Protein AF-A0AAW9IFP1-F1 (afdb_monomer_lite)

Secondary structure (DSSP, 8-state):
-HHHHHHHHHHHHHHT-------TTSS---------S-TT-EEEE--------TT-TTHHHHHTTTT-EEEEETTEEEETTEEEES-EEEEEEE-TT-EEETTTTEEGGGT---SS-EEEEEEEETTEE-

pLDDT: mean 81.29, std 10.62, range [51.44, 94.5]

Sequence (130 aa):
MKKFLFIFVILILTMSIGCSKVSGKDTQAIKAPDNNNLKIKGVWSIEDISILDNEIENKEEIMNLKSSLISITNNKFSILNKVYSNPKYKLKVVDETYVLSYELNLKLGDVLEEESKLDLISIIDSNTIV

Organism: Clostridium perfringens (NCBI:txid1502)

Structure (mmCIF, N/CA/C/O backbone):
data_AF-A0AAW9IFP1-F1
#
_entry.id   AF-A0AAW9IFP1-F1
#
loop_
_atom_site.group_PDB
_atom_site.id
_atom_site.type_symbol
_atom_site.label_atom_id
_atom_site.label_alt_id
_atom_site.label_comp_id
_atom_site.label_asym_id
_atom_site.label_entity_id
_atom_site.label_seq_id
_atom_site.pdbx_PDB_ins_code
_atom_site.Cartn_x
_atom_site.Cartn_y
_atom_site.Cartn_z
_atom_site.occupancy
_atom_site.B_iso_or_equiv
_atom_site.auth_seq_id
_atom_site.auth_comp_id
_atom_site.auth_asym_id
_atom_site.auth_atom_id
_atom_site.pdbx_PDB_model_num
ATOM 1 N N . MET A 1 1 ? 51.637 42.696 -40.390 1.00 58.25 1 MET A N 1
ATOM 2 C CA . MET A 1 1 ? 51.266 41.324 -40.819 1.00 58.25 1 MET A CA 1
ATOM 3 C C . MET A 1 1 ? 51.000 40.374 -39.645 1.00 58.25 1 MET A C 1
ATOM 5 O O . MET A 1 1 ? 49.942 39.766 -39.636 1.00 58.25 1 MET A O 1
ATOM 9 N N . LYS A 1 2 ? 51.857 40.300 -38.606 1.00 60.91 2 LYS A N 1
ATOM 10 C CA . LYS A 1 2 ? 51.651 39.408 -37.434 1.00 60.91 2 LYS A CA 1
ATOM 11 C C . LYS A 1 2 ? 50.305 39.588 -36.696 1.00 60.91 2 LYS A C 1
ATOM 13 O O . LYS A 1 2 ? 49.707 38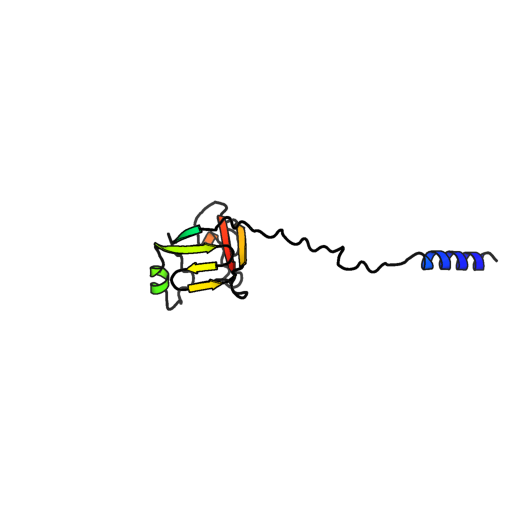.601 -36.291 1.00 60.91 2 LYS A O 1
ATOM 18 N N . LYS A 1 3 ? 49.795 40.825 -36.576 1.00 65.88 3 LYS A N 1
ATOM 19 C CA . LYS A 1 3 ? 48.489 41.118 -35.942 1.00 65.88 3 LYS A CA 1
ATOM 20 C C . LYS A 1 3 ? 47.289 40.566 -36.731 1.00 65.88 3 LYS A C 1
ATOM 22 O O . LYS A 1 3 ? 46.350 40.069 -36.128 1.00 65.88 3 LYS A O 1
ATOM 27 N N . PHE A 1 4 ? 47.349 40.600 -38.064 1.00 74.25 4 PHE A N 1
ATOM 28 C CA . PHE A 1 4 ? 46.303 40.036 -38.929 1.00 74.25 4 PHE A CA 1
ATOM 29 C C . PHE A 1 4 ? 46.296 38.508 -38.892 1.00 74.25 4 PHE A C 1
ATOM 31 O O . PHE A 1 4 ? 45.231 37.903 -38.871 1.00 74.25 4 PHE A O 1
ATOM 38 N N . LEU A 1 5 ? 47.478 37.893 -38.801 1.00 78.94 5 LEU A N 1
ATOM 39 C CA . LEU A 1 5 ? 47.605 36.446 -38.642 1.00 78.94 5 LEU A CA 1
ATOM 40 C C . LEU A 1 5 ? 46.978 35.967 -37.323 1.00 78.94 5 LEU A C 1
ATOM 42 O O . LEU A 1 5 ? 46.283 34.960 -37.302 1.00 78.94 5 LEU A O 1
ATOM 46 N N . PHE A 1 6 ? 47.142 36.737 -36.245 1.00 81.50 6 PHE A N 1
ATOM 47 C CA . PHE A 1 6 ? 46.534 36.432 -34.948 1.00 81.50 6 PHE A CA 1
ATOM 48 C C . PHE A 1 6 ? 44.998 36.501 -34.978 1.00 81.50 6 PHE A C 1
ATOM 50 O O . PHE A 1 6 ? 44.326 35.630 -34.433 1.00 81.50 6 PHE A O 1
ATOM 57 N N . ILE A 1 7 ? 44.441 37.503 -35.667 1.00 83.56 7 ILE A N 1
ATOM 58 C CA . ILE A 1 7 ? 42.988 37.648 -35.856 1.00 83.56 7 ILE A CA 1
ATOM 59 C C . ILE A 1 7 ? 42.427 36.472 -36.663 1.00 83.56 7 ILE A C 1
ATOM 61 O O . ILE A 1 7 ? 41.378 35.933 -36.318 1.00 83.56 7 ILE A O 1
ATOM 65 N N . PHE A 1 8 ? 43.145 36.037 -37.699 1.00 84.81 8 PHE A N 1
ATOM 66 C CA . PHE A 1 8 ? 42.725 34.914 -38.534 1.00 84.81 8 PHE A CA 1
ATOM 67 C C . PHE A 1 8 ? 42.702 33.589 -37.756 1.00 84.81 8 PHE A C 1
ATOM 69 O O . PHE A 1 8 ? 41.769 32.804 -37.895 1.00 84.81 8 PHE A O 1
ATOM 76 N N . VAL A 1 9 ? 43.681 33.370 -36.872 1.00 83.81 9 VAL A N 1
ATOM 77 C CA . VAL A 1 9 ? 43.731 32.186 -35.997 1.00 83.81 9 VAL A CA 1
ATOM 78 C C . VAL A 1 9 ? 42.567 32.169 -35.001 1.00 83.81 9 VAL A C 1
ATOM 80 O O . VAL A 1 9 ? 41.935 31.131 -34.822 1.00 83.81 9 VAL A O 1
ATOM 83 N N . ILE A 1 10 ? 42.236 33.313 -34.393 1.00 83.38 10 ILE A N 1
ATOM 84 C CA . ILE A 1 10 ? 41.096 33.422 -33.467 1.00 83.38 10 ILE A CA 1
ATOM 85 C C . ILE A 1 10 ? 39.774 33.129 -34.189 1.00 83.38 10 ILE A C 1
ATOM 87 O O . ILE A 1 10 ? 38.931 32.421 -33.645 1.00 83.38 10 ILE A O 1
ATOM 91 N N . LEU A 1 11 ? 39.612 33.615 -35.423 1.00 82.38 11 LEU A N 1
ATOM 92 C CA . LEU A 1 11 ? 38.407 33.392 -36.227 1.00 82.38 11 LEU A CA 1
ATOM 93 C C . LEU A 1 11 ? 38.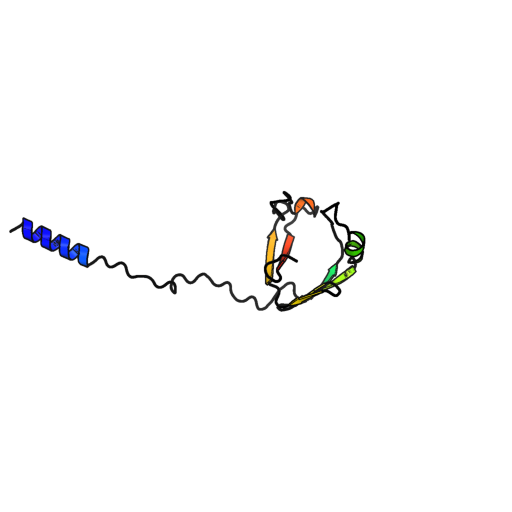188 31.903 -36.561 1.00 82.38 11 LEU A C 1
ATOM 95 O O . LEU A 1 11 ? 37.061 31.415 -36.531 1.00 82.38 11 LEU A O 1
ATOM 99 N N . ILE A 1 12 ? 39.265 31.167 -36.851 1.00 81.00 12 ILE A N 1
ATOM 100 C CA . ILE A 1 12 ? 39.196 29.725 -37.142 1.00 81.00 12 ILE A CA 1
ATOM 101 C C . ILE A 1 12 ? 38.832 28.929 -35.882 1.00 81.00 12 ILE A C 1
ATOM 103 O O . ILE A 1 12 ? 38.022 28.000 -35.938 1.00 81.00 12 ILE A O 1
ATOM 107 N N . LEU A 1 13 ? 39.398 29.306 -34.733 1.00 77.81 13 LEU A N 1
ATOM 108 C CA . LEU A 1 13 ? 39.123 28.644 -33.457 1.00 77.81 13 LEU A CA 1
ATOM 109 C C . LEU A 1 13 ? 37.663 28.819 -33.021 1.00 77.81 13 LEU A C 1
ATOM 111 O O . LEU A 1 13 ? 37.069 27.867 -32.523 1.00 77.81 13 LEU A O 1
ATOM 115 N N . THR A 1 14 ? 37.054 29.988 -33.247 1.00 75.38 14 THR A N 1
ATOM 116 C CA . THR A 1 14 ? 35.649 30.229 -32.872 1.00 75.38 14 THR A CA 1
ATOM 117 C C . THR A 1 14 ? 34.651 29.581 -33.829 1.00 75.38 14 THR A C 1
ATOM 119 O O . THR A 1 14 ? 33.605 29.126 -33.376 1.00 75.38 14 THR A O 1
ATOM 122 N N . MET A 1 15 ? 34.973 29.453 -35.123 1.00 72.50 15 MET A N 1
ATOM 123 C CA . MET A 1 15 ? 34.130 28.713 -36.077 1.00 72.50 15 MET A CA 1
ATOM 124 C C . MET A 1 15 ? 34.086 27.202 -35.814 1.00 72.50 15 MET A C 1
ATOM 126 O O . MET A 1 15 ? 33.159 26.532 -36.263 1.00 72.50 15 MET A O 1
ATOM 130 N N . SER A 1 16 ? 35.060 26.667 -35.075 1.00 66.81 16 SER A N 1
ATOM 131 C CA . SER A 1 16 ? 35.159 25.234 -34.770 1.00 66.81 16 SER A CA 1
ATOM 132 C C . SER A 1 16 ? 34.350 24.815 -33.531 1.00 66.81 16 SER A C 1
ATOM 134 O O . SER A 1 16 ? 34.216 23.623 -33.260 1.00 66.81 16 SER A O 1
ATOM 136 N N . ILE A 1 17 ? 33.796 25.768 -32.769 1.00 73.00 17 ILE A N 1
ATOM 137 C CA . ILE A 1 17 ? 32.988 25.497 -31.571 1.00 73.00 17 ILE A CA 1
ATOM 138 C C . ILE A 1 17 ? 31.511 25.480 -31.975 1.00 73.00 17 ILE A C 1
ATOM 140 O O . ILE A 1 17 ? 30.794 26.473 -31.868 1.00 73.00 17 ILE A O 1
ATOM 144 N N . GLY A 1 18 ? 31.052 24.332 -32.469 1.00 67.12 18 GLY A N 1
ATOM 145 C CA . GLY A 1 18 ? 29.637 24.066 -32.705 1.00 67.12 18 GLY A CA 1
ATOM 146 C C . GLY A 1 18 ? 29.025 23.326 -31.521 1.00 67.12 18 GLY A C 1
ATOM 147 O O . GLY A 1 18 ? 29.362 22.171 -31.278 1.00 67.12 18 GLY A O 1
ATOM 148 N N . CYS A 1 19 ? 28.103 23.958 -30.795 1.00 69.56 19 CYS A N 1
ATOM 149 C CA . CYS A 1 19 ? 27.226 23.232 -29.881 1.00 69.56 19 CYS A CA 1
ATOM 150 C C . CYS A 1 19 ? 26.143 22.548 -30.724 1.00 69.56 19 CYS A C 1
ATOM 152 O O . CYS A 1 19 ? 25.256 23.216 -31.263 1.00 69.56 19 CYS A O 1
ATOM 154 N N . SER A 1 20 ? 26.229 21.230 -30.903 1.00 71.50 20 SER A N 1
ATOM 155 C CA . SER A 1 20 ? 25.139 20.480 -31.518 1.00 71.50 20 SER A CA 1
ATOM 156 C C . SER A 1 20 ? 23.976 20.413 -30.529 1.00 71.50 20 SER A C 1
ATOM 158 O O . SER A 1 20 ? 24.140 20.076 -29.356 1.00 71.50 20 SER A O 1
ATOM 160 N N . LYS A 1 21 ? 22.767 20.751 -30.988 1.00 62.91 21 LYS A N 1
ATOM 161 C CA . LYS A 1 21 ? 21.558 20.519 -30.197 1.00 62.91 21 LYS A CA 1
ATOM 162 C C . LYS A 1 21 ? 21.368 19.009 -30.096 1.00 62.91 21 LYS A C 1
ATOM 164 O O . LYS A 1 21 ? 20.881 18.385 -31.036 1.00 62.91 21 LYS A O 1
ATOM 169 N N . VAL A 1 22 ? 21.765 18.430 -28.967 1.00 63.94 22 VAL A N 1
ATOM 170 C CA . VAL A 1 22 ? 21.451 17.039 -28.642 1.00 63.94 22 VAL A CA 1
ATOM 171 C C . VAL A 1 22 ? 19.929 16.942 -28.583 1.00 63.94 22 VAL A C 1
ATOM 173 O O . VAL A 1 22 ? 19.276 17.593 -27.765 1.00 63.94 22 VAL A O 1
ATOM 176 N N . SER A 1 23 ? 19.333 16.208 -29.522 1.00 59.91 23 SER A N 1
ATOM 177 C CA . SER A 1 23 ? 17.904 15.919 -29.451 1.00 59.91 23 SER A CA 1
ATOM 178 C C . SER A 1 23 ? 17.672 15.057 -28.211 1.00 59.91 23 SER A C 1
ATOM 180 O O . SER A 1 23 ? 18.436 14.122 -27.977 1.00 59.91 23 SER A O 1
ATOM 182 N N . GLY A 1 24 ? 16.629 15.334 -27.423 1.00 56.62 24 GLY A N 1
ATOM 183 C CA . GLY A 1 24 ? 16.319 14.610 -26.177 1.00 56.62 24 GLY A CA 1
ATOM 184 C C . GLY A 1 24 ? 16.040 13.103 -26.329 1.00 56.62 24 GLY A C 1
ATOM 185 O O . GLY A 1 24 ? 15.544 12.475 -25.403 1.00 56.62 24 GLY A O 1
ATOM 186 N N . LYS A 1 25 ? 16.336 12.508 -27.490 1.00 56.44 25 LYS A N 1
ATOM 187 C CA . LYS A 1 25 ? 16.417 11.060 -27.678 1.00 56.44 25 LYS A CA 1
ATOM 188 C C . LYS A 1 25 ? 17.624 10.442 -26.965 1.00 56.44 25 LYS A C 1
ATOM 190 O O . LYS A 1 25 ? 17.510 9.296 -26.552 1.00 56.44 25 LYS A O 1
ATOM 195 N N . ASP A 1 26 ? 18.720 11.185 -26.778 1.00 51.44 26 ASP A N 1
ATOM 196 C CA . ASP A 1 26 ? 19.903 10.703 -26.035 1.00 51.44 26 ASP A CA 1
ATOM 197 C C . ASP A 1 26 ? 19.798 10.954 -24.527 1.00 51.44 26 ASP A C 1
ATOM 199 O O . ASP A 1 26 ? 20.441 10.278 -23.728 1.00 51.44 26 ASP A O 1
ATOM 203 N N . THR A 1 27 ? 18.895 11.843 -24.107 1.00 57.47 27 THR A N 1
ATOM 204 C CA . THR A 1 27 ? 18.330 11.792 -22.758 1.00 57.47 27 THR A CA 1
ATOM 205 C C . THR A 1 27 ? 17.255 10.716 -22.749 1.00 57.47 27 THR A C 1
ATOM 207 O O . THR A 1 27 ? 16.073 11.019 -22.583 1.00 57.47 27 THR A O 1
ATOM 210 N N . GLN A 1 28 ? 17.636 9.458 -22.992 1.00 58.44 28 GLN A N 1
ATOM 211 C CA . GLN A 1 28 ? 16.751 8.343 -22.694 1.00 58.44 28 GLN A CA 1
ATOM 212 C C . GLN A 1 28 ? 16.488 8.418 -21.193 1.00 58.44 28 GLN A C 1
ATOM 214 O O . GLN A 1 28 ? 17.274 7.930 -20.385 1.00 58.44 28 GLN A O 1
ATOM 219 N N . ALA A 1 29 ? 15.408 9.105 -20.810 1.00 60.88 29 ALA A N 1
ATOM 220 C CA . ALA A 1 29 ? 14.800 8.924 -19.513 1.00 60.88 29 ALA A CA 1
ATOM 221 C C . ALA A 1 29 ? 14.676 7.414 -19.389 1.00 60.88 29 ALA A C 1
ATOM 223 O O . ALA A 1 29 ? 14.022 6.799 -20.234 1.00 60.88 29 ALA A O 1
ATOM 224 N N . ILE A 1 30 ? 15.421 6.828 -18.450 1.00 62.12 30 ILE A N 1
ATOM 225 C CA . ILE A 1 30 ? 15.445 5.388 -18.234 1.00 62.12 30 ILE A CA 1
ATOM 226 C C . ILE A 1 30 ? 13.990 5.005 -17.996 1.00 62.12 30 ILE A C 1
ATOM 228 O O . ILE A 1 30 ? 13.442 5.236 -16.917 1.00 62.12 30 ILE A O 1
ATOM 232 N N . LYS A 1 31 ? 13.323 4.517 -19.045 1.00 61.53 31 LYS A N 1
ATOM 233 C CA . LYS A 1 31 ? 11.954 4.056 -18.932 1.00 61.53 31 LYS A CA 1
ATOM 234 C C . LYS A 1 31 ? 12.091 2.768 -18.151 1.00 61.53 31 LYS A C 1
ATOM 236 O O . LYS A 1 31 ? 12.719 1.824 -18.631 1.00 61.53 31 LYS A O 1
ATOM 241 N N . ALA A 1 32 ? 11.577 2.771 -16.925 1.00 64.81 32 ALA A N 1
ATOM 242 C CA . ALA A 1 32 ? 11.524 1.558 -16.135 1.00 64.81 32 ALA A CA 1
ATOM 243 C C . ALA A 1 32 ? 10.904 0.450 -17.007 1.00 64.81 32 ALA A C 1
ATOM 245 O O . ALA A 1 32 ? 9.940 0.729 -17.730 1.00 64.81 32 ALA A O 1
ATOM 246 N N . PRO A 1 33 ? 11.478 -0.764 -17.004 1.00 62.69 33 PRO A N 1
ATOM 247 C CA . PRO A 1 33 ? 10.931 -1.863 -17.779 1.00 62.69 33 PRO A CA 1
ATOM 248 C C . PRO A 1 33 ? 9.469 -2.076 -17.389 1.00 62.69 33 PRO A C 1
ATOM 250 O O . PRO A 1 33 ? 9.108 -1.961 -16.214 1.00 62.69 33 PRO A O 1
ATOM 253 N N . ASP A 1 34 ? 8.632 -2.375 -18.380 1.00 64.50 34 ASP A N 1
ATOM 254 C CA . ASP A 1 34 ? 7.227 -2.670 -18.130 1.00 64.50 34 ASP A CA 1
ATOM 255 C C . ASP A 1 34 ? 7.155 -3.920 -17.231 1.00 64.50 34 ASP A C 1
ATOM 257 O O . ASP A 1 34 ? 7.589 -5.015 -17.604 1.00 64.50 34 ASP A O 1
ATOM 261 N N . ASN A 1 35 ? 6.671 -3.747 -15.997 1.00 62.94 35 ASN A N 1
ATOM 262 C CA . ASN A 1 35 ? 6.565 -4.837 -15.034 1.00 62.94 35 ASN A CA 1
ATOM 263 C C . ASN A 1 35 ? 5.328 -5.685 -15.350 1.00 62.94 35 ASN A C 1
ATOM 265 O O . ASN A 1 35 ? 4.265 -5.520 -14.754 1.00 62.94 35 ASN A O 1
ATOM 269 N N . ASN A 1 36 ? 5.474 -6.603 -16.303 1.00 66.38 36 ASN A N 1
ATOM 270 C CA . ASN A 1 36 ? 4.391 -7.497 -16.711 1.00 66.38 36 ASN A CA 1
ATOM 271 C C . ASN A 1 36 ? 4.024 -8.536 -15.638 1.00 66.38 36 ASN A C 1
ATOM 273 O O . ASN A 1 36 ? 2.996 -9.202 -15.771 1.00 66.38 36 ASN A O 1
ATOM 277 N N . ASN A 1 37 ? 4.826 -8.682 -14.577 1.00 76.19 37 ASN A N 1
ATOM 278 C CA . ASN A 1 37 ? 4.600 -9.676 -13.535 1.00 76.19 37 ASN A CA 1
ATOM 279 C C . ASN A 1 37 ? 4.507 -9.026 -12.148 1.00 76.19 37 ASN A C 1
ATOM 281 O O . ASN A 1 37 ? 5.483 -8.931 -11.400 1.00 76.19 37 ASN A O 1
ATOM 285 N N . LEU A 1 38 ? 3.303 -8.572 -11.806 1.00 83.75 38 LEU A N 1
ATOM 286 C CA . LEU A 1 38 ? 3.005 -8.009 -10.498 1.00 83.75 38 LEU A CA 1
ATOM 287 C C . LEU A 1 38 ? 3.129 -9.097 -9.418 1.00 83.75 38 LEU A C 1
ATOM 289 O O . LEU A 1 38 ? 2.273 -9.971 -9.315 1.00 83.75 38 LEU A O 1
ATOM 293 N N . LYS A 1 39 ? 4.176 -9.025 -8.585 1.00 85.81 39 LYS A N 1
ATOM 294 C CA . LYS A 1 39 ? 4.449 -10.019 -7.525 1.00 85.81 39 LYS A CA 1
ATOM 295 C C . LYS A 1 39 ? 3.317 -10.174 -6.506 1.00 85.81 39 LYS A C 1
ATOM 297 O O . LYS A 1 39 ? 3.142 -11.250 -5.957 1.00 85.81 39 LYS A O 1
ATOM 302 N N . ILE A 1 40 ? 2.560 -9.106 -6.274 1.00 89.69 40 ILE A N 1
ATOM 303 C CA . ILE A 1 40 ? 1.461 -9.058 -5.299 1.00 89.69 40 ILE A CA 1
ATOM 304 C C . ILE A 1 40 ? 0.121 -9.530 -5.888 1.00 89.69 40 ILE A C 1
ATOM 306 O O . ILE A 1 40 ? -0.914 -9.454 -5.226 1.00 89.69 40 ILE A O 1
ATOM 310 N N . LYS A 1 41 ? 0.114 -9.971 -7.154 1.00 92.12 41 LYS A N 1
ATOM 311 C CA . LYS A 1 41 ? -1.081 -10.482 -7.824 1.00 92.12 41 LYS A CA 1
ATOM 312 C C . LYS A 1 41 ? -1.622 -11.690 -7.062 1.00 92.12 41 LYS A C 1
ATOM 314 O O . LYS A 1 41 ? -0.896 -12.650 -6.826 1.00 92.12 41 LYS A O 1
ATOM 319 N N . GLY A 1 42 ? -2.913 -11.674 -6.758 1.00 92.88 42 GLY A N 1
ATOM 320 C CA . GLY A 1 42 ? -3.554 -12.750 -6.017 1.00 92.88 42 GLY A CA 1
ATOM 321 C C . GLY A 1 42 ? -4.849 -12.314 -5.353 1.00 92.88 42 GLY A C 1
ATOM 322 O O . GLY A 1 42 ? -5.370 -11.228 -5.616 1.00 92.88 42 GLY A O 1
ATOM 323 N N . VAL A 1 43 ? -5.359 -13.192 -4.498 1.00 94.50 43 VAL A N 1
ATOM 324 C CA . VAL A 1 43 ? -6.463 -12.902 -3.586 1.00 94.50 43 VAL A CA 1
ATOM 325 C C . VAL A 1 43 ? -5.892 -12.926 -2.176 1.00 94.50 43 VAL A C 1
ATOM 327 O O . VAL A 1 43 ? -5.236 -13.899 -1.814 1.00 94.50 43 VAL A O 1
ATOM 330 N N . TRP A 1 44 ? -6.119 -11.864 -1.412 1.00 92.75 44 TRP A N 1
ATOM 331 C CA . TRP A 1 44 ? -5.617 -11.722 -0.047 1.00 92.75 44 TRP A CA 1
ATOM 332 C C . TRP A 1 44 ? -6.779 -11.541 0.924 1.00 92.75 44 TRP A C 1
ATOM 334 O O . TRP A 1 44 ? -7.814 -10.990 0.550 1.00 92.75 44 TRP A O 1
ATOM 344 N N . SER A 1 45 ? -6.601 -11.997 2.161 1.00 91.88 45 SER A N 1
ATOM 345 C CA . SER A 1 45 ? -7.543 -11.772 3.259 1.00 91.88 45 SER A CA 1
ATOM 346 C C . SER A 1 45 ? -7.059 -10.612 4.117 1.00 91.88 45 SER A C 1
ATOM 348 O O . SER A 1 45 ? -5.867 -10.511 4.396 1.00 91.88 45 SER A O 1
ATOM 350 N N . ILE A 1 46 ? -7.977 -9.754 4.553 1.00 89.94 46 ILE A N 1
ATOM 351 C CA . ILE A 1 46 ? -7.665 -8.679 5.496 1.00 89.94 46 ILE A CA 1
ATOM 352 C C . ILE A 1 46 ? -7.631 -9.267 6.909 1.00 89.94 46 ILE A C 1
ATOM 354 O O . ILE A 1 46 ? -8.674 -9.627 7.455 1.00 89.94 46 ILE A O 1
ATOM 358 N N . GLU A 1 47 ? -6.440 -9.384 7.492 1.00 89.25 47 GLU A N 1
ATOM 359 C CA . GLU A 1 47 ? -6.264 -9.926 8.847 1.00 89.25 47 GLU A CA 1
ATOM 360 C C . GLU A 1 47 ? -6.506 -8.873 9.927 1.00 89.25 47 GLU A C 1
ATOM 362 O O . GLU A 1 47 ? -7.125 -9.166 10.953 1.00 89.25 47 GLU A O 1
ATOM 367 N N . ASP A 1 48 ? -6.075 -7.636 9.683 1.00 86.31 48 ASP A N 1
ATOM 368 C CA . ASP A 1 48 ? -6.235 -6.543 10.628 1.00 86.31 48 ASP A CA 1
ATOM 369 C C . ASP A 1 48 ? -6.397 -5.183 9.941 1.00 86.31 48 ASP A C 1
ATOM 371 O O . ASP A 1 48 ? -6.029 -5.013 8.777 1.00 86.31 48 ASP A O 1
ATOM 375 N N . ILE A 1 49 ? -7.016 -4.237 10.652 1.00 86.62 49 ILE A N 1
ATOM 376 C CA . ILE A 1 49 ? -7.299 -2.885 10.167 1.00 86.62 49 ILE A CA 1
ATOM 377 C C . ILE A 1 49 ? -7.005 -1.902 11.295 1.00 86.62 49 ILE A C 1
ATOM 379 O O . ILE A 1 49 ? -7.671 -1.920 12.331 1.00 86.62 49 ILE A O 1
ATOM 383 N N . SER A 1 50 ? -6.059 -0.998 11.046 1.00 81.81 50 SER A N 1
ATOM 384 C CA . SER A 1 50 ? -5.760 0.128 11.927 1.00 81.81 50 SER A CA 1
ATOM 385 C C . SER A 1 50 ? -6.338 1.415 11.339 1.00 81.81 50 SER A C 1
ATOM 387 O O . SER A 1 50 ? -6.061 1.771 10.193 1.00 81.81 50 SER A O 1
ATOM 389 N N . ILE A 1 51 ? -7.179 2.096 12.118 1.00 82.94 51 ILE A N 1
ATOM 390 C CA . ILE A 1 51 ? -7.817 3.361 11.743 1.00 82.94 51 ILE A CA 1
ATOM 391 C C . ILE A 1 51 ? -7.113 4.476 12.509 1.00 82.94 51 ILE A C 1
ATOM 393 O O . ILE A 1 51 ? -7.161 4.507 13.736 1.00 82.94 51 ILE A O 1
ATOM 397 N N . LEU A 1 52 ? -6.474 5.382 11.772 1.00 78.88 52 LEU A N 1
ATOM 398 C CA . LEU A 1 52 ? -5.650 6.453 12.342 1.00 78.88 52 LEU A CA 1
ATOM 399 C C . LEU A 1 52 ? -6.434 7.747 12.581 1.00 78.88 52 LEU A C 1
ATOM 401 O O . LEU A 1 52 ? -6.062 8.546 13.436 1.00 78.88 52 LEU A O 1
ATOM 405 N N . ASP A 1 53 ? -7.520 7.946 11.834 1.00 80.19 53 ASP A N 1
ATOM 406 C CA . ASP A 1 53 ? -8.417 9.083 12.002 1.00 80.19 53 ASP A CA 1
ATOM 407 C C . ASP A 1 53 ? -9.532 8.743 13.001 1.00 80.19 53 ASP A C 1
ATOM 409 O O . ASP A 1 53 ? -10.353 7.849 12.776 1.00 80.19 53 ASP A O 1
ATOM 413 N N . ASN A 1 54 ? -9.552 9.460 14.123 1.00 74.06 54 ASN A N 1
ATOM 414 C CA . ASN A 1 54 ? -10.544 9.270 15.177 1.00 74.06 54 ASN A CA 1
ATOM 415 C C . ASN A 1 54 ? -11.904 9.902 14.849 1.00 74.06 54 ASN A C 1
ATOM 417 O O . ASN A 1 54 ? -12.890 9.538 15.487 1.00 74.06 54 ASN A O 1
ATOM 421 N N . GLU A 1 55 ? -11.966 10.820 13.883 1.00 80.94 55 GLU A N 1
ATOM 422 C CA . GLU A 1 55 ? -13.188 11.542 13.503 1.00 80.94 55 GLU A CA 1
ATOM 423 C C . GLU A 1 55 ? -13.928 10.883 12.332 1.00 80.94 55 GLU A C 1
ATOM 425 O O . GLU A 1 55 ? -14.944 11.39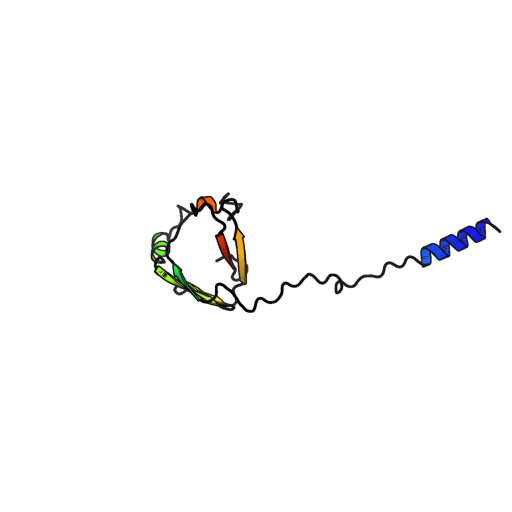1 11.861 1.00 80.94 55 GLU A O 1
ATOM 430 N N . ILE A 1 56 ? -13.454 9.725 11.866 1.00 83.94 56 ILE A N 1
ATOM 431 C CA . ILE A 1 56 ? -14.044 9.051 10.717 1.00 83.94 56 ILE A CA 1
ATOM 432 C C . ILE A 1 56 ? -15.461 8.534 11.028 1.00 83.94 56 ILE A C 1
ATOM 434 O O . ILE A 1 56 ? -15.675 7.693 11.905 1.00 83.94 56 ILE A O 1
ATOM 438 N N . GLU A 1 57 ? -16.455 9.023 10.284 1.00 81.12 57 GLU A N 1
ATOM 439 C CA . GLU A 1 57 ? -17.871 8.715 10.538 1.00 81.12 57 GLU A CA 1
ATOM 440 C C . GLU A 1 57 ? -18.232 7.245 10.254 1.00 81.12 57 GLU A C 1
ATOM 442 O O . GLU A 1 57 ? -19.139 6.694 10.874 1.00 81.12 57 GLU A O 1
ATOM 447 N N . ASN A 1 58 ? -17.512 6.570 9.351 1.00 84.50 58 ASN A N 1
ATOM 448 C CA . ASN A 1 58 ? -17.816 5.208 8.897 1.00 84.50 58 ASN A CA 1
ATOM 449 C C . ASN A 1 58 ? -16.910 4.125 9.514 1.00 84.50 58 ASN A C 1
ATOM 451 O O . ASN A 1 58 ? -16.647 3.088 8.900 1.00 84.50 58 ASN A O 1
ATOM 455 N N . LYS A 1 59 ? -16.447 4.340 10.751 1.00 84.25 59 LYS A N 1
ATOM 456 C CA . LYS A 1 59 ? -15.538 3.427 11.466 1.00 84.25 59 LYS A CA 1
ATOM 457 C C . LYS A 1 59 ? -16.041 1.978 11.521 1.00 84.25 59 LYS A C 1
ATOM 459 O O . LYS A 1 59 ? -15.277 1.055 11.254 1.00 84.25 59 LYS A O 1
ATOM 464 N N . GLU A 1 60 ? -17.318 1.767 11.843 1.00 83.75 60 GLU A N 1
ATOM 465 C CA . GLU A 1 60 ? -17.907 0.419 11.922 1.00 83.75 60 GLU A CA 1
ATOM 466 C C . GLU A 1 60 ? -17.933 -0.286 10.560 1.00 83.75 60 GLU A C 1
ATOM 468 O O . GLU A 1 60 ? -17.604 -1.467 10.467 1.00 83.75 60 GLU A O 1
ATOM 473 N N . GLU A 1 61 ? -18.260 0.443 9.490 1.00 83.62 61 GLU A N 1
ATOM 474 C CA . GLU A 1 61 ? -18.251 -0.091 8.125 1.00 83.62 61 GLU A CA 1
ATOM 475 C C . GLU A 1 61 ? -16.840 -0.538 7.717 1.00 83.62 61 GLU A C 1
ATOM 477 O O . GLU A 1 61 ? -16.682 -1.598 7.116 1.00 83.62 61 GLU A O 1
ATOM 482 N N . ILE A 1 62 ? -15.815 0.226 8.107 1.00 85.06 62 ILE A N 1
ATOM 483 C CA . ILE A 1 62 ? -14.407 -0.100 7.853 1.00 85.06 62 ILE A CA 1
ATOM 484 C C . ILE A 1 62 ? -13.960 -1.324 8.665 1.00 85.06 62 ILE A C 1
ATOM 486 O O . ILE A 1 62 ? -13.290 -2.207 8.134 1.00 85.06 62 ILE A O 1
ATOM 490 N N . MET A 1 63 ? -14.344 -1.433 9.937 1.00 85.12 63 MET A N 1
ATOM 491 C CA . MET A 1 63 ? -13.973 -2.598 10.752 1.00 85.12 63 MET A CA 1
ATOM 492 C C . MET A 1 63 ? -14.661 -3.885 10.274 1.00 85.12 63 MET A C 1
ATOM 494 O O . MET A 1 63 ? -14.068 -4.962 10.354 1.00 85.12 63 MET A O 1
ATOM 498 N N . ASN A 1 64 ? -15.856 -3.779 9.683 1.00 84.19 64 ASN A N 1
ATOM 499 C CA . ASN A 1 64 ? -16.542 -4.902 9.033 1.00 84.19 64 ASN A CA 1
ATOM 500 C C . ASN A 1 64 ? -15.795 -5.442 7.802 1.00 84.19 64 ASN A C 1
ATOM 502 O O . ASN A 1 64 ? -16.138 -6.512 7.299 1.00 84.19 64 ASN A O 1
ATOM 506 N N . LEU A 1 65 ? -14.763 -4.742 7.318 1.00 83.56 65 LEU A N 1
ATOM 507 C CA . LEU A 1 65 ? -13.938 -5.216 6.208 1.00 83.56 65 LEU A CA 1
ATOM 508 C C . LEU A 1 65 ? -12.923 -6.274 6.646 1.00 83.56 65 LEU A C 1
ATOM 510 O O . LEU A 1 65 ? -12.340 -6.949 5.797 1.00 83.56 65 LEU A O 1
ATOM 514 N N . LYS A 1 66 ? -12.723 -6.468 7.952 1.00 86.00 66 LYS A N 1
ATOM 515 C CA . LYS A 1 66 ? -11.883 -7.548 8.472 1.00 86.00 66 LYS A CA 1
ATOM 516 C C . LYS A 1 66 ? -12.398 -8.899 7.960 1.00 86.00 66 LYS A C 1
ATOM 518 O O . LYS A 1 66 ? -13.598 -9.152 7.933 1.00 86.00 66 LYS A O 1
ATOM 523 N N . SER A 1 67 ? -11.492 -9.782 7.544 1.00 83.88 67 SER A N 1
ATOM 524 C CA . SER A 1 67 ? -11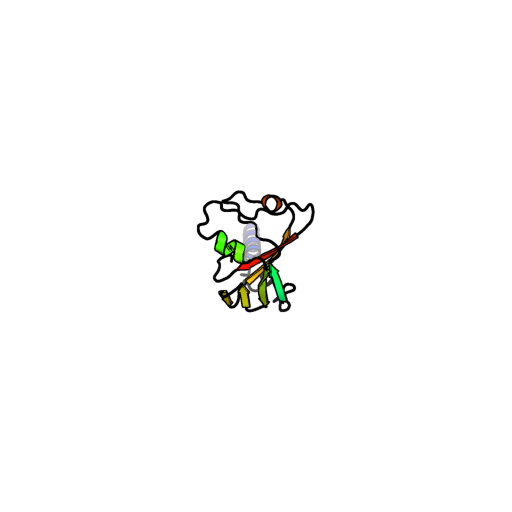.781 -11.061 6.864 1.00 83.88 67 SER A CA 1
ATOM 525 C C . SER A 1 67 ? -12.375 -10.954 5.453 1.00 83.88 67 SER A C 1
ATOM 527 O O . SER A 1 67 ? -12.680 -11.978 4.838 1.00 83.88 67 SER A O 1
ATOM 529 N N . SER A 1 68 ? -12.538 -9.745 4.906 1.00 88.94 68 SER A N 1
ATOM 530 C CA . SER A 1 68 ? -12.920 -9.586 3.502 1.00 88.94 68 SER A CA 1
ATOM 531 C C . SER A 1 68 ? -11.752 -9.913 2.578 1.00 88.94 68 SER A C 1
ATOM 533 O O . SER A 1 68 ? -10.580 -9.798 2.944 1.00 88.94 68 SER A O 1
ATOM 535 N N . LEU A 1 69 ? -12.089 -10.305 1.349 1.00 91.50 69 LEU A N 1
ATOM 536 C CA . LEU A 1 69 ? -11.109 -10.624 0.321 1.00 91.50 69 LEU A CA 1
ATOM 537 C C . LEU A 1 69 ? -10.813 -9.402 -0.548 1.00 91.50 69 LEU A C 1
ATOM 539 O O . LEU A 1 69 ? -11.725 -8.729 -1.037 1.00 91.50 69 LEU A O 1
ATOM 543 N N . ILE A 1 70 ? -9.529 -9.173 -0.804 1.00 92.69 70 ILE A N 1
ATOM 544 C CA . ILE A 1 70 ? -9.048 -8.251 -1.831 1.00 92.69 70 ILE A CA 1
ATOM 545 C C . ILE A 1 70 ? -8.501 -9.049 -3.010 1.00 92.69 70 ILE A C 1
ATOM 547 O O . ILE A 1 70 ? -7.846 -10.073 -2.830 1.00 92.69 70 ILE A O 1
ATOM 551 N N . SER A 1 71 ? -8.754 -8.588 -4.232 1.00 94.06 71 SER A N 1
ATOM 552 C CA . SER A 1 71 ? -8.178 -9.171 -5.445 1.00 94.06 71 SER A CA 1
ATOM 553 C C . SER A 1 71 ? -7.294 -8.149 -6.139 1.00 94.06 71 SER A C 1
ATOM 555 O O . SER A 1 71 ? -7.720 -7.030 -6.429 1.00 94.06 71 SER A O 1
ATOM 557 N N . ILE A 1 72 ? -6.055 -8.548 -6.409 1.00 93.31 72 ILE A N 1
ATOM 558 C CA . ILE A 1 72 ? -5.034 -7.711 -7.026 1.00 93.31 72 ILE A CA 1
ATOM 559 C C . ILE A 1 72 ? -4.601 -8.367 -8.333 1.00 93.31 72 ILE A C 1
ATOM 561 O O . ILE A 1 72 ? -4.182 -9.524 -8.363 1.00 93.31 72 ILE A O 1
ATOM 565 N N . THR A 1 73 ? -4.675 -7.617 -9.427 1.00 91.75 73 THR A N 1
ATOM 566 C CA . THR A 1 73 ? -4.202 -8.016 -10.756 1.00 91.75 73 THR A CA 1
ATOM 567 C C . THR A 1 73 ? -3.543 -6.827 -11.446 1.00 91.75 73 THR A C 1
ATOM 569 O O . THR A 1 73 ? -3.689 -5.695 -11.007 1.00 91.75 73 THR A O 1
ATOM 572 N N . ASN A 1 74 ? -2.846 -7.048 -12.560 1.00 89.12 74 ASN A N 1
ATOM 573 C CA . ASN A 1 74 ? -2.140 -5.967 -13.254 1.00 89.12 74 ASN A CA 1
ATOM 574 C C . ASN A 1 74 ? -3.059 -4.821 -13.720 1.00 89.12 74 ASN A C 1
ATOM 576 O O . ASN A 1 74 ? -2.601 -3.693 -13.843 1.00 89.12 74 ASN A O 1
ATOM 580 N N . ASN A 1 75 ? -4.326 -5.111 -14.025 1.00 90.94 75 ASN A N 1
ATOM 581 C CA . ASN A 1 75 ? -5.274 -4.161 -14.613 1.00 90.94 75 ASN A CA 1
ATOM 582 C C . ASN A 1 75 ? -6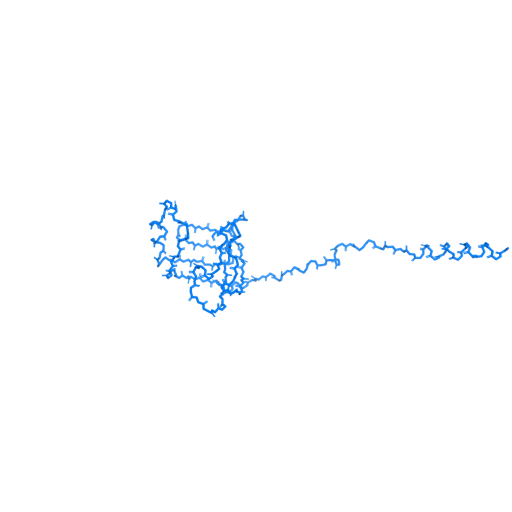.519 -3.929 -13.750 1.00 90.94 75 ASN A C 1
ATOM 584 O O . ASN A 1 75 ? -7.414 -3.189 -14.156 1.00 90.94 75 ASN A O 1
ATOM 588 N N . LYS A 1 76 ? -6.604 -4.561 -12.581 1.00 92.19 76 LYS A N 1
ATOM 589 C CA . LYS A 1 76 ? -7.760 -4.449 -11.699 1.00 92.19 76 LYS A CA 1
ATOM 590 C C . LYS A 1 76 ? -7.353 -4.663 -10.250 1.00 92.19 76 LYS A C 1
ATOM 592 O O . LYS A 1 76 ? -6.687 -5.647 -9.927 1.00 92.19 76 LYS A O 1
ATOM 597 N N . PHE A 1 77 ? -7.843 -3.782 -9.392 1.00 92.62 77 PHE A N 1
ATOM 598 C CA . PHE A 1 77 ? -7.875 -3.964 -7.950 1.00 92.62 77 PHE A CA 1
ATOM 599 C C . PHE A 1 77 ? -9.336 -3.998 -7.509 1.00 92.62 77 PHE A C 1
ATOM 601 O O . PHE A 1 77 ? -10.138 -3.180 -7.961 1.00 92.62 77 PHE A O 1
ATOM 608 N N . SER A 1 78 ? -9.706 -4.949 -6.661 1.00 91.56 78 SER A N 1
ATOM 609 C CA . SER A 1 78 ? -11.035 -4.968 -6.061 1.00 91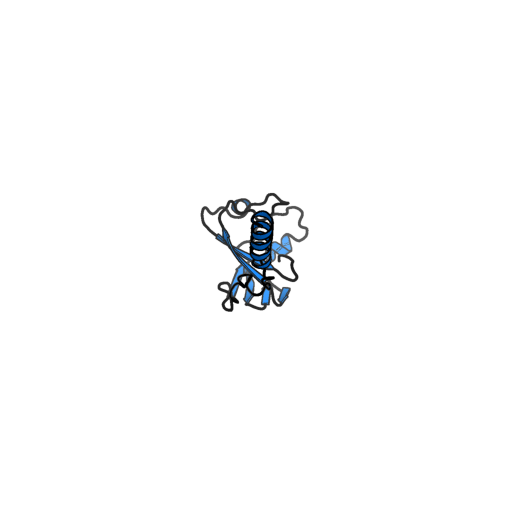.56 78 SER A CA 1
ATOM 610 C C . SER A 1 78 ? -10.963 -5.256 -4.579 1.00 91.56 78 SER A C 1
ATOM 612 O O . SER A 1 78 ? -10.318 -6.214 -4.157 1.00 91.56 78 SER A O 1
ATOM 614 N N . ILE A 1 79 ? -11.699 -4.454 -3.829 1.00 88.50 79 ILE A N 1
ATOM 615 C CA . ILE A 1 79 ? -11.935 -4.605 -2.404 1.00 88.50 79 ILE A CA 1
ATOM 616 C C . ILE A 1 79 ? -13.445 -4.474 -2.215 1.00 88.50 79 ILE A C 1
ATOM 618 O O . ILE A 1 79 ? -14.042 -3.467 -2.606 1.00 88.50 79 ILE A O 1
ATOM 622 N N . LEU A 1 80 ? -14.078 -5.528 -1.690 1.00 80.56 80 LEU A N 1
ATOM 623 C CA . LEU A 1 80 ? -15.538 -5.612 -1.534 1.00 80.56 80 LEU A CA 1
ATOM 624 C C . LEU A 1 80 ? -16.280 -5.427 -2.874 1.00 80.56 80 LEU A C 1
ATOM 626 O O . LEU A 1 80 ? -16.016 -6.131 -3.846 1.00 80.56 80 LEU A O 1
ATOM 630 N N . ASN A 1 81 ? -17.190 -4.446 -2.921 1.00 80.38 81 ASN A N 1
ATOM 631 C CA . ASN A 1 81 ? -17.990 -4.047 -4.074 1.00 80.38 81 ASN A CA 1
ATOM 632 C C . ASN A 1 81 ? -17.346 -2.912 -4.888 1.00 80.38 81 ASN A C 1
ATOM 634 O O . ASN A 1 81 ? -17.946 -2.448 -5.858 1.00 80.38 81 ASN A O 1
ATOM 638 N N . LYS A 1 82 ? -16.148 -2.441 -4.513 1.00 87.25 82 LYS A N 1
ATOM 639 C CA . LYS A 1 82 ? -15.420 -1.420 -5.274 1.00 87.25 82 LYS A CA 1
ATOM 640 C C . LYS A 1 82 ? -14.414 -2.080 -6.206 1.00 87.25 82 LYS A C 1
ATOM 642 O O . LYS A 1 82 ? -13.655 -2.969 -5.819 1.00 87.25 82 LYS A O 1
ATOM 647 N N . VAL A 1 83 ? -14.415 -1.624 -7.453 1.00 91.19 83 VAL A N 1
ATOM 648 C CA . VAL A 1 83 ? -13.517 -2.100 -8.503 1.00 91.19 83 VAL A CA 1
ATOM 649 C C . VAL A 1 83 ? -12.799 -0.908 -9.111 1.00 91.19 83 VAL A C 1
ATOM 651 O O . VAL A 1 83 ? -13.429 -0.025 -9.684 1.00 91.19 83 VAL A O 1
ATOM 654 N N . TYR A 1 84 ? -11.476 -0.936 -9.031 1.00 92.19 84 TYR A N 1
ATOM 655 C CA . TYR A 1 84 ? -10.580 0.049 -9.617 1.00 92.19 84 TYR A CA 1
ATOM 656 C C . TYR A 1 84 ? -9.964 -0.546 -10.881 1.00 92.19 84 TYR A C 1
ATOM 658 O O . TYR A 1 84 ? -9.459 -1.674 -10.866 1.00 92.19 84 TYR A O 1
ATOM 666 N N . SER A 1 85 ? -10.042 0.193 -11.986 1.00 91.81 85 SER A N 1
ATOM 667 C CA . SER A 1 85 ? -9.620 -0.270 -13.312 1.00 91.81 85 SER A CA 1
ATOM 668 C C . SER A 1 85 ? -8.310 0.389 -13.719 1.00 91.81 85 SER A C 1
ATOM 670 O O . SER A 1 85 ? -8.155 1.595 -13.590 1.00 91.81 85 SER A O 1
ATOM 672 N N . ASN A 1 86 ? -7.380 -0.398 -14.259 1.00 90.62 86 ASN A N 1
ATOM 673 C CA . ASN A 1 86 ? -6.019 0.025 -14.600 1.00 90.62 86 ASN A CA 1
ATOM 674 C C . ASN A 1 86 ? -5.292 0.787 -13.467 1.00 90.62 86 ASN A C 1
ATOM 676 O O . ASN A 1 86 ? -4.696 1.838 -13.733 1.00 90.62 86 ASN A O 1
ATOM 680 N N . PRO A 1 87 ? -5.313 0.278 -12.216 1.00 90.81 87 PRO A N 1
ATOM 681 C CA . PRO A 1 87 ? -4.592 0.914 -11.125 1.00 90.81 87 PRO A CA 1
ATOM 682 C C . PRO A 1 87 ? -3.084 0.884 -11.388 1.00 90.81 87 PRO A C 1
ATOM 684 O O . PRO A 1 87 ? -2.548 -0.025 -12.028 1.00 90.81 87 PRO A O 1
ATOM 687 N N . LYS A 1 88 ? -2.377 1.873 -10.847 1.00 89.75 88 LYS A N 1
ATOM 688 C CA . LYS A 1 88 ? -0.915 1.878 -10.792 1.00 89.75 88 LYS A CA 1
ATOM 689 C C . LYS A 1 88 ? -0.475 1.422 -9.410 1.00 89.75 88 LYS A C 1
ATOM 691 O O . LYS A 1 88 ? -1.017 1.866 -8.404 1.00 89.75 88 LYS A O 1
ATOM 696 N N . TYR A 1 89 ? 0.548 0.578 -9.369 1.00 88.69 89 TYR A N 1
ATOM 697 C CA . TYR A 1 89 ? 1.106 0.064 -8.123 1.00 88.69 89 TYR A CA 1
ATOM 698 C C . TYR A 1 89 ? 2.485 0.660 -7.871 1.00 88.69 89 TYR A C 1
ATOM 700 O O . TYR A 1 89 ? 3.320 0.720 -8.777 1.00 88.69 89 TYR A O 1
ATOM 708 N N . LYS A 1 90 ? 2.743 1.060 -6.626 1.00 88.00 90 LYS A N 1
ATOM 709 C CA . LYS A 1 90 ? 4.075 1.439 -6.148 1.00 88.00 90 LYS A CA 1
ATOM 710 C C . LYS A 1 90 ? 4.484 0.476 -5.043 1.00 88.00 90 LYS A C 1
ATOM 712 O O . LYS A 1 90 ? 3.798 0.379 -4.036 1.00 88.00 90 LYS A O 1
ATOM 717 N N . LEU A 1 91 ? 5.593 -0.224 -5.254 1.00 88.38 91 LEU A N 1
ATOM 718 C CA . LEU A 1 91 ? 6.140 -1.208 -4.323 1.00 88.38 91 LEU A CA 1
ATOM 719 C C . LEU A 1 91 ? 7.427 -0.646 -3.726 1.00 88.38 91 LEU A C 1
ATOM 721 O O . LEU A 1 91 ? 8.286 -0.166 -4.474 1.00 88.38 91 LEU A O 1
ATOM 725 N N . LYS A 1 92 ? 7.565 -0.689 -2.403 1.00 89.38 92 LYS A N 1
ATOM 726 C CA . LYS A 1 92 ? 8.781 -0.269 -1.701 1.00 89.38 92 LYS A CA 1
ATOM 727 C C . LYS A 1 92 ? 9.063 -1.195 -0.530 1.00 89.38 92 LYS A C 1
ATOM 729 O O . LYS A 1 92 ? 8.140 -1.557 0.178 1.00 89.38 92 LYS A O 1
ATOM 734 N N . VAL A 1 93 ? 10.338 -1.465 -0.283 1.00 90.31 93 VAL A N 1
ATOM 735 C CA . VAL A 1 93 ? 10.794 -2.008 0.998 1.00 90.31 93 VAL A CA 1
ATOM 736 C C . VAL A 1 93 ? 11.146 -0.819 1.886 1.00 90.31 93 VAL A C 1
ATOM 738 O O . VAL A 1 93 ? 11.945 0.027 1.474 1.00 90.31 93 VAL A O 1
ATOM 741 N N . VAL A 1 94 ? 10.536 -0.728 3.060 1.00 91.38 94 VAL A N 1
ATOM 742 C CA . VAL A 1 94 ? 10.670 0.403 3.989 1.00 91.38 94 VAL A CA 1
ATOM 743 C C . VAL A 1 94 ? 10.935 -0.091 5.410 1.00 91.38 94 VAL A C 1
ATOM 745 O O . VAL A 1 94 ? 10.783 -1.276 5.684 1.00 91.38 94 VAL A O 1
ATOM 748 N N . ASP A 1 95 ? 11.360 0.805 6.294 1.00 91.69 95 ASP A N 1
ATOM 749 C CA . ASP A 1 95 ? 11.479 0.561 7.734 1.00 91.69 95 ASP A CA 1
ATOM 750 C C . ASP A 1 95 ? 10.474 1.429 8.511 1.00 91.69 95 ASP A C 1
ATOM 752 O O . ASP A 1 95 ? 9.760 2.253 7.928 1.00 91.69 95 ASP A O 1
ATOM 756 N N . GLU A 1 96 ? 10.427 1.250 9.831 1.00 90.06 96 GLU A N 1
ATOM 757 C CA . GLU A 1 96 ? 9.553 1.982 10.757 1.00 90.06 96 GLU A CA 1
ATOM 758 C C . GLU A 1 96 ? 9.655 3.515 10.637 1.00 90.06 96 GLU A C 1
ATOM 760 O O . GLU A 1 96 ? 8.693 4.233 10.917 1.00 90.06 96 GLU A O 1
ATOM 765 N N . THR A 1 97 ? 10.797 4.042 10.177 1.00 90.38 97 THR A N 1
ATOM 766 C CA . THR A 1 97 ? 11.039 5.487 10.086 1.00 90.38 97 THR A CA 1
ATOM 767 C C . THR A 1 97 ? 10.417 6.119 8.842 1.00 90.38 97 THR A C 1
ATOM 769 O O . THR A 1 97 ? 10.388 7.350 8.720 1.00 90.38 97 THR A O 1
ATOM 772 N N . TYR A 1 98 ? 9.901 5.302 7.918 1.00 91.12 98 TYR A N 1
ATOM 773 C CA . TYR A 1 98 ? 9.302 5.769 6.678 1.00 91.12 98 TYR A CA 1
ATOM 774 C C . TYR A 1 98 ? 8.058 6.623 6.932 1.00 91.12 98 TYR A C 1
ATOM 776 O O . TYR A 1 98 ? 7.105 6.195 7.579 1.00 91.12 98 TYR A O 1
ATOM 784 N N . VAL A 1 99 ? 8.052 7.829 6.362 1.00 90.81 99 VAL A N 1
ATOM 785 C CA . VAL A 1 99 ? 6.932 8.771 6.465 1.00 90.81 99 VAL A CA 1
ATOM 786 C C . VAL A 1 99 ? 5.811 8.350 5.512 1.00 90.81 99 VAL A C 1
ATOM 788 O O . VAL A 1 99 ? 5.975 8.385 4.289 1.00 90.81 99 VAL A O 1
ATOM 791 N N . LEU A 1 100 ? 4.665 7.974 6.081 1.00 86.88 100 LEU A N 1
ATOM 792 C CA . LEU A 1 100 ? 3.433 7.654 5.358 1.00 86.88 100 LEU A CA 1
ATOM 793 C C . LEU A 1 100 ? 2.697 8.927 4.921 1.00 86.88 100 LEU A C 1
ATOM 795 O O . LEU A 1 100 ? 2.227 9.000 3.787 1.00 86.88 100 LEU A O 1
ATOM 799 N N . SER A 1 101 ? 2.643 9.944 5.788 1.00 84.25 101 SER A N 1
ATOM 800 C CA . SER A 1 101 ? 2.054 11.252 5.483 1.00 84.25 101 SER A CA 1
ATOM 801 C C . SER A 1 101 ? 2.825 12.374 6.170 1.00 84.25 101 SER A C 1
ATOM 803 O O . SER A 1 101 ? 2.982 12.376 7.389 1.00 84.25 101 SER A O 1
ATOM 805 N N . TYR A 1 102 ? 3.286 13.355 5.390 1.00 86.19 102 TYR A N 1
ATOM 806 C CA . TYR A 1 102 ? 3.943 14.549 5.929 1.00 86.19 102 TYR A CA 1
ATOM 807 C C . TYR A 1 102 ? 2.956 15.484 6.628 1.00 86.19 102 TYR A C 1
ATOM 809 O O . TYR A 1 102 ? 3.300 16.078 7.642 1.00 86.19 102 TYR A O 1
ATOM 817 N N . GLU A 1 103 ? 1.735 15.597 6.100 1.00 84.69 103 GLU A N 1
ATOM 818 C CA . GLU A 1 103 ? 0.692 16.479 6.640 1.00 84.69 103 GLU A CA 1
ATOM 819 C C . GLU A 1 103 ? 0.240 16.026 8.028 1.00 84.69 103 GLU A C 1
ATOM 821 O O . GLU A 1 103 ? 0.029 16.848 8.913 1.00 84.69 103 GLU A O 1
ATOM 826 N N . LEU A 1 104 ? 0.160 14.708 8.224 1.00 82.94 104 LEU A N 1
ATOM 827 C CA . LEU A 1 104 ? -0.229 14.098 9.494 1.00 82.94 104 LEU A CA 1
ATOM 828 C C . LEU A 1 104 ? 0.975 13.771 10.391 1.00 82.94 104 LEU A C 1
ATOM 830 O O . LEU A 1 104 ? 0.787 13.227 11.473 1.00 82.94 104 LEU A O 1
ATOM 834 N N . ASN A 1 105 ? 2.204 14.069 9.943 1.00 87.50 105 ASN A N 1
ATOM 835 C CA . ASN A 1 105 ? 3.453 13.646 10.589 1.00 87.50 105 ASN A CA 1
ATOM 836 C C . ASN A 1 105 ? 3.454 12.147 10.968 1.00 87.50 105 ASN A C 1
ATOM 838 O O . ASN A 1 105 ? 3.938 11.762 12.029 1.00 87.50 105 ASN A O 1
ATOM 842 N N . LEU A 1 106 ? 2.888 11.316 10.091 1.00 87.88 106 LEU A N 1
ATOM 843 C CA . LEU A 1 106 ? 2.653 9.897 10.323 1.00 87.88 106 LEU A CA 1
ATOM 844 C C . LEU A 1 106 ? 3.798 9.065 9.751 1.00 87.88 106 LEU A C 1
ATOM 846 O O . LEU A 1 106 ? 4.115 9.169 8.558 1.00 87.88 106 LEU A O 1
ATOM 850 N N . LYS A 1 107 ? 4.367 8.189 10.574 1.00 90.44 107 LYS A N 1
ATOM 851 C CA . LYS A 1 107 ? 5.377 7.203 10.192 1.00 90.44 107 LYS A CA 1
ATOM 852 C C . LYS A 1 107 ? 4.816 5.789 10.247 1.00 90.44 107 LYS A C 1
ATOM 854 O O . LYS A 1 107 ? 3.781 5.531 10.849 1.00 90.44 107 LYS A O 1
ATOM 859 N N . LEU A 1 108 ? 5.513 4.860 9.602 1.00 88.12 108 LEU A N 1
ATOM 860 C CA . LEU A 1 108 ? 5.119 3.455 9.585 1.00 88.12 108 LEU A CA 1
ATOM 861 C C . LEU A 1 108 ? 5.124 2.829 10.986 1.00 88.12 108 LEU A C 1
ATOM 863 O O . LEU A 1 108 ? 4.195 2.096 11.314 1.00 88.12 108 LEU A O 1
ATOM 867 N N . GLY A 1 109 ? 6.117 3.169 11.814 1.00 87.12 109 GLY A N 1
ATOM 868 C CA . GLY A 1 109 ? 6.210 2.699 13.200 1.00 87.12 109 GLY A CA 1
ATOM 869 C C . GLY A 1 109 ? 5.066 3.166 14.106 1.00 87.12 109 GLY A C 1
ATOM 870 O O . GLY A 1 109 ? 4.843 2.568 15.149 1.00 87.12 109 GLY A O 1
ATOM 871 N N . ASP A 1 110 ? 4.296 4.182 13.700 1.00 85.56 110 ASP A N 1
ATOM 872 C CA . ASP A 1 110 ? 3.095 4.607 14.434 1.00 85.56 110 ASP A CA 1
ATOM 873 C C . ASP A 1 110 ? 1.891 3.676 14.168 1.00 85.56 110 ASP A C 1
ATOM 875 O O . ASP A 1 110 ? 0.871 3.767 14.850 1.00 85.56 110 ASP A O 1
ATOM 879 N N . VAL A 1 111 ? 1.981 2.805 13.151 1.00 82.00 111 VAL A N 1
ATOM 880 C CA . VAL A 1 111 ? 0.894 1.921 12.688 1.00 82.00 111 VAL A CA 1
ATOM 881 C C . VAL A 1 111 ? 1.196 0.446 12.954 1.00 82.00 111 VAL A C 1
ATOM 883 O O . VAL A 1 111 ? 0.274 -0.324 13.214 1.00 82.00 111 VAL A O 1
ATOM 886 N N . LEU A 1 112 ? 2.465 0.042 12.856 1.00 80.94 112 LEU A N 1
ATOM 887 C CA . LEU A 1 112 ? 2.909 -1.345 12.994 1.00 80.94 112 LEU A CA 1
ATOM 888 C C . LEU A 1 112 ? 4.105 -1.418 13.953 1.00 80.94 112 LEU A C 1
ATOM 890 O O . LEU A 1 112 ? 5.138 -0.804 13.696 1.00 80.94 112 LEU A O 1
ATOM 894 N N . GLU A 1 113 ? 3.975 -2.200 15.027 1.00 67.94 113 GLU A N 1
ATOM 895 C CA . GLU A 1 113 ? 5.039 -2.457 16.010 1.00 67.94 113 GLU A CA 1
ATOM 896 C C . GLU A 1 113 ? 5.955 -3.615 15.561 1.00 67.94 113 GLU A C 1
ATOM 898 O O . GLU A 1 113 ? 6.057 -4.640 16.234 1.00 67.94 113 GLU A O 1
ATOM 903 N N . GLU A 1 114 ? 6.613 -3.495 14.404 1.00 65.38 114 GLU A N 1
ATOM 904 C CA . GLU A 1 114 ? 7.580 -4.508 13.954 1.00 65.38 114 GLU A CA 1
ATOM 905 C C . GLU A 1 114 ? 8.961 -3.918 13.647 1.00 65.38 114 GLU A C 1
ATOM 907 O O . GLU A 1 114 ? 9.112 -3.045 12.796 1.00 65.38 114 GLU A O 1
ATOM 912 N N . GLU A 1 115 ? 10.000 -4.487 14.271 1.00 62.69 115 GLU A N 1
ATOM 913 C CA . GLU A 1 115 ? 11.416 -4.105 14.113 1.00 62.69 115 GLU A CA 1
ATOM 914 C C . GLU A 1 115 ? 12.041 -4.554 12.768 1.00 62.69 115 GLU A C 1
ATOM 916 O O . GLU A 1 115 ? 13.247 -4.799 12.667 1.00 62.69 115 GLU A O 1
ATOM 921 N N . SER A 1 116 ? 11.245 -4.716 11.706 1.00 73.94 116 SER A N 1
ATOM 922 C CA . SER A 1 116 ? 11.712 -5.296 10.443 1.00 73.94 116 SER A CA 1
ATOM 923 C C . SER A 1 116 ? 11.359 -4.467 9.207 1.00 73.94 116 SER A C 1
ATOM 925 O O . SER A 1 116 ? 10.556 -3.537 9.236 1.00 73.94 116 SER A O 1
ATOM 927 N N . LYS A 1 117 ? 12.034 -4.778 8.092 1.00 85.94 117 LYS A N 1
ATOM 928 C CA . LYS A 1 117 ? 11.741 -4.169 6.793 1.00 85.94 117 LYS A CA 1
ATOM 929 C C . LYS A 1 117 ? 10.419 -4.712 6.260 1.00 85.94 117 LYS A C 1
ATOM 931 O O . LYS A 1 117 ? 10.274 -5.922 6.122 1.00 85.94 117 LYS A O 1
ATOM 936 N N . LEU A 1 118 ? 9.523 -3.816 5.865 1.00 88.06 118 LEU A N 1
ATOM 937 C CA . LEU A 1 118 ? 8.178 -4.136 5.396 1.00 88.06 118 LEU A CA 1
ATOM 938 C C . LEU A 1 118 ? 8.016 -3.802 3.909 1.00 88.06 118 LEU A C 1
ATOM 940 O O . LEU A 1 118 ? 8.547 -2.801 3.417 1.00 88.06 118 LEU A O 1
ATOM 944 N N . ASP A 1 119 ? 7.254 -4.631 3.196 1.00 88.19 119 ASP A N 1
ATOM 945 C CA . ASP A 1 119 ? 6.829 -4.358 1.823 1.00 88.19 119 ASP A CA 1
ATOM 946 C C . ASP A 1 119 ? 5.606 -3.425 1.836 1.00 88.19 119 ASP A C 1
ATOM 948 O O . ASP A 1 119 ? 4.474 -3.844 2.070 1.00 88.19 119 ASP A O 1
ATOM 952 N N . LEU A 1 120 ? 5.826 -2.143 1.544 1.00 88.75 120 LEU A N 1
ATOM 953 C CA . LEU A 1 120 ? 4.768 -1.155 1.368 1.00 88.75 120 LEU A CA 1
ATOM 954 C C . LEU A 1 120 ? 4.238 -1.185 -0.070 1.00 88.75 120 LEU A C 1
ATOM 956 O O . LEU A 1 120 ? 4.966 -0.924 -1.036 1.00 88.75 120 LEU A O 1
ATOM 960 N N . ILE A 1 121 ? 2.935 -1.431 -0.192 1.00 89.69 121 ILE A N 1
ATOM 961 C CA . ILE A 1 121 ? 2.198 -1.454 -1.454 1.00 89.69 121 ILE A CA 1
ATOM 962 C C . ILE A 1 121 ? 1.245 -0.260 -1.481 1.00 89.69 121 ILE A C 1
ATOM 964 O O . ILE A 1 121 ? 0.283 -0.217 -0.724 1.00 89.69 121 ILE A O 1
ATOM 968 N N . SER A 1 122 ? 1.476 0.697 -2.378 1.00 89.38 122 SER A N 1
ATOM 969 C CA . SER A 1 122 ? 0.518 1.778 -2.643 1.00 89.38 122 SER A CA 1
ATOM 970 C C . SER A 1 122 ? -0.262 1.495 -3.920 1.00 89.38 122 SER A C 1
ATOM 972 O O . SER A 1 122 ? 0.334 1.192 -4.961 1.00 89.38 122 SER A O 1
ATOM 974 N N . ILE A 1 123 ? -1.582 1.645 -3.847 1.00 89.50 123 ILE A N 1
ATOM 975 C CA . ILE A 1 123 ? -2.501 1.512 -4.976 1.00 89.50 123 ILE A CA 1
ATOM 976 C C . ILE A 1 123 ? -2.931 2.918 -5.384 1.00 89.50 123 ILE A C 1
ATOM 978 O O . ILE A 1 123 ? -3.330 3.721 -4.548 1.00 89.50 123 ILE A O 1
ATOM 982 N N . ILE A 1 124 ? -2.786 3.239 -6.666 1.00 88.94 124 ILE A N 1
ATOM 983 C CA . ILE A 1 124 ? -3.081 4.565 -7.206 1.00 88.94 124 ILE A CA 1
ATOM 984 C C . ILE A 1 124 ? -4.127 4.408 -8.303 1.00 88.94 124 ILE A C 1
ATOM 986 O O . ILE A 1 124 ? -3.853 3.794 -9.337 1.00 88.94 124 ILE A O 1
ATOM 990 N N . ASP A 1 125 ? -5.294 5.008 -8.102 1.00 87.31 125 ASP A N 1
ATOM 991 C CA . ASP A 1 125 ? -6.357 5.110 -9.098 1.00 87.31 125 ASP A CA 1
ATOM 992 C C . ASP A 1 125 ? -6.614 6.578 -9.433 1.00 87.31 125 ASP A C 1
ATOM 994 O O . ASP A 1 125 ? -6.717 7.412 -8.542 1.00 87.31 125 ASP A O 1
ATOM 998 N N . SER A 1 126 ? -6.677 6.924 -10.720 1.00 85.75 126 SER A N 1
ATOM 999 C CA . SER A 1 126 ? -6.963 8.301 -11.169 1.00 85.75 126 SER A CA 1
ATOM 1000 C C . SER A 1 126 ? -6.089 9.400 -10.518 1.00 85.75 126 SER A C 1
ATOM 1002 O O . SER A 1 126 ? -6.515 10.540 -10.374 1.00 85.75 126 SER A O 1
ATOM 1004 N N . ASN A 1 127 ? -4.834 9.065 -10.182 1.00 78.44 127 ASN A N 1
ATOM 1005 C CA . ASN A 1 127 ? -3.853 9.888 -9.444 1.00 78.44 127 ASN A CA 1
ATOM 1006 C C . ASN A 1 127 ? -4.154 10.121 -7.951 1.00 78.44 127 ASN A C 1
ATOM 1008 O O . ASN A 1 127 ? -3.482 10.933 -7.317 1.00 78.44 127 ASN A O 1
ATOM 1012 N N . THR A 1 128 ? -5.085 9.367 -7.379 1.00 80.25 128 THR A N 1
ATOM 1013 C CA . THR A 1 128 ? -5.403 9.348 -5.951 1.00 80.25 128 THR A CA 1
ATOM 1014 C C . THR A 1 128 ? -4.935 8.028 -5.342 1.00 80.25 128 THR A C 1
ATOM 1016 O O . THR A 1 128 ? -5.044 6.975 -5.973 1.00 80.25 128 THR A O 1
ATOM 1019 N N . ILE A 1 129 ? -4.366 8.079 -4.134 1.00 81.44 129 ILE A N 1
ATOM 1020 C CA . ILE A 1 129 ? -4.032 6.869 -3.371 1.00 81.44 129 ILE A CA 1
ATOM 1021 C C . ILE A 1 129 ? -5.336 6.302 -2.806 1.00 81.44 129 ILE A C 1
ATOM 1023 O O . ILE A 1 129 ? -6.126 7.053 -2.235 1.00 81.44 129 ILE A O 1
ATOM 1027 N N . VAL A 1 130 ? -5.551 5.006 -3.022 1.00 74.38 130 VAL A N 1
ATOM 1028 C CA . VAL A 1 130 ? -6.725 4.243 -2.572 1.00 74.38 130 VAL A CA 1
ATOM 1029 C C . VAL A 1 130 ? -6.357 3.379 -1.382 1.00 74.38 130 VAL A C 1
ATOM 1031 O O . VAL A 1 130 ? -5.284 2.735 -1.458 1.00 74.38 130 VAL A O 1
#

Radius of gyration: 27.66 Å; chains: 1; bounding box: 70×54×57 Å

Foldseek 3Di:
DVVVVVVVVVVVVVVPDDDDPDDCVVVPPPPPPDCQDDPPADKDFAQDDDDPDPPDPCVVVRRVQHRWIWGDDCAWTDRDPDIAGNKDKDKDWDAQQDQPDPVVSDGNCVGDVDRDTDIDIWIAGPNDTD